Protein AF-A0A849IMG2-F1 (afdb_monomer)

Secondary structure (DSSP, 8-state):
-EEEEE--SSTT-SEEEEEEEE-S---TT-GGG--EEEPSS--HHHHHHHHHHHHHTTSS-TT-EEEEE-TTS-EEEEEEEEEEEETTEEEEEEEEE--------------TT-S-TT----HHHH-TT-----PPPPPP-PPPP-

Mean predicted aligned error: 8.53 Å

Foldseek 3Di:
DDKDKDDDPDPPAPIEIKDWDAPADDDPVCNLNRFTDIDQFLDPVNVQVVQFVCVVVVNADAPDWHWYAYPNRATKIKGFPDWDDDPNHIHTDMDIDHDDDCPDDDDDDADPQDQCRPDFDDDVVRHVPDPTPPTPDHDDPDDPDD

Nearest PDB structures (foldseek):
  4q2h-assembly1_B  TM=9.244E-01  e=9.533E-07  Rhizobium rhizogenes K84
  4lb0-assembly1_B  TM=8.793E-01  e=1.376E-06  Allorhizobium ampelinum S4
  6r76-assembly2_D  TM=8.652E-01  e=4.139E-06  Thermococcus litoralis DSM 5473
  6r76-assembly1_B  TM=8.992E-01  e=1.102E-05  Thermococcus litoralis DSM 5473
  6r76-assembly2_C  TM=9.066E-01  e=1.910E-05  Thermococcus litoralis DSM 5473

Sequence (146 aa):
IALLSGAPSVPHADLRNAVVVSTEGLDWRRPDTCTGALDRFPCGTGTSAEMACLHARGELASGQDFCHEGVLQTVFTGWLMAETKVHGSSAVGPRISGRAWVTGHARWVLDPDAHFPEEYKVGDIWGSGASNPGPPAPAPRGRAPE

Radius of gyration: 21.91 Å; Cα contacts (8 Å, |Δi|>4): 235; chains: 1; bounding box: 45×41×70 Å

Structure (mmCIF, N/CA/C/O backbone):
data_AF-A0A849IMG2-F1
#
_entry.id   AF-A0A849IMG2-F1
#
loop_
_atom_site.group_PDB
_atom_site.id
_atom_site.type_symbol
_atom_site.label_atom_id
_atom_site.label_alt_id
_atom_site.label_comp_id
_atom_site.label_asym_id
_atom_site.label_entity_id
_atom_site.label_seq_id
_atom_site.pdbx_PDB_ins_code
_atom_site.Cartn_x
_atom_site.Cartn_y
_atom_site.Cartn_z
_atom_site.occupancy
_atom_site.B_iso_or_equiv
_atom_site.auth_seq_id
_atom_site.auth_comp_id
_atom_site.auth_asym_id
_atom_site.auth_atom_id
_atom_site.pdbx_PDB_model_num
ATOM 1 N N . ILE A 1 1 ? 0.312 -10.754 -2.068 1.00 81.12 1 ILE A N 1
ATOM 2 C CA . ILE A 1 1 ? 0.519 -9.606 -1.150 1.00 81.12 1 ILE A CA 1
ATOM 3 C C . ILE A 1 1 ? 0.531 -10.159 0.262 1.00 81.12 1 ILE A C 1
ATOM 5 O O . ILE A 1 1 ? -0.384 -10.902 0.598 1.00 81.12 1 ILE A O 1
ATOM 9 N N . ALA A 1 2 ? 1.560 -9.842 1.042 1.00 88.50 2 ALA A N 1
ATOM 10 C CA . ALA A 1 2 ? 1.646 -10.165 2.461 1.00 88.50 2 ALA A CA 1
ATOM 11 C C . ALA A 1 2 ? 1.700 -8.863 3.264 1.00 88.50 2 ALA A C 1
ATOM 13 O O . ALA A 1 2 ? 2.381 -7.920 2.859 1.00 88.50 2 ALA A O 1
ATOM 14 N N . LEU A 1 3 ? 0.970 -8.813 4.375 1.00 92.06 3 LEU A N 1
ATOM 15 C CA . LEU A 1 3 ? 0.862 -7.645 5.240 1.00 92.06 3 LEU A CA 1
ATOM 16 C C . LEU A 1 3 ? 1.215 -8.064 6.665 1.00 92.06 3 LEU A C 1
ATOM 18 O O . LEU A 1 3 ? 0.649 -9.021 7.190 1.00 92.06 3 LEU A O 1
ATOM 22 N N . LEU A 1 4 ? 2.188 -7.375 7.253 1.00 93.31 4 LEU A N 1
ATOM 23 C CA . LEU A 1 4 ? 2.609 -7.561 8.636 1.00 93.31 4 LEU A CA 1
ATOM 24 C C . LEU A 1 4 ? 2.269 -6.292 9.403 1.00 93.31 4 LEU A C 1
ATOM 26 O O . LEU A 1 4 ? 2.744 -5.221 9.029 1.00 93.31 4 LEU A O 1
ATOM 30 N N . SER A 1 5 ? 1.475 -6.427 10.460 1.00 94.88 5 SER A N 1
ATOM 31 C CA . SER A 1 5 ? 0.997 -5.307 11.271 1.00 94.88 5 SER A CA 1
ATOM 32 C C . SER A 1 5 ? 1.669 -5.281 12.642 1.00 94.88 5 SER A C 1
ATOM 34 O O . SER A 1 5 ? 2.055 -6.318 13.184 1.00 94.88 5 SER A O 1
ATOM 36 N N . GLY A 1 6 ? 1.797 -4.093 13.220 1.00 95.62 6 GLY A N 1
ATOM 37 C CA . GLY A 1 6 ? 2.362 -3.882 14.545 1.00 95.62 6 GLY A CA 1
ATOM 38 C C . GLY A 1 6 ? 2.008 -2.512 15.111 1.00 95.62 6 GLY A C 1
ATOM 39 O O . GLY A 1 6 ? 1.265 -1.740 14.505 1.00 95.62 6 GLY A O 1
ATOM 40 N N . ALA A 1 7 ? 2.551 -2.218 16.292 1.00 96.56 7 ALA A N 1
ATOM 41 C CA . ALA A 1 7 ? 2.302 -0.952 16.968 1.00 96.56 7 ALA A CA 1
ATOM 42 C C . ALA A 1 7 ? 2.738 0.250 16.098 1.00 96.56 7 ALA A C 1
ATOM 44 O O . ALA A 1 7 ? 3.795 0.183 15.454 1.00 96.56 7 ALA A O 1
ATOM 45 N N . PRO A 1 8 ? 1.951 1.341 16.084 1.00 96.81 8 PRO A N 1
ATOM 46 C CA . PRO A 1 8 ? 2.289 2.550 15.347 1.00 96.81 8 PRO A CA 1
ATOM 47 C C . PRO A 1 8 ? 3.568 3.198 15.888 1.00 96.81 8 PRO A C 1
ATOM 49 O O . PRO A 1 8 ? 3.882 3.107 17.076 1.00 96.81 8 PRO A O 1
ATOM 52 N N . SER A 1 9 ? 4.315 3.859 15.004 1.00 96.44 9 SER A N 1
ATOM 53 C CA . SER A 1 9 ? 5.487 4.665 15.359 1.00 96.44 9 SER A CA 1
ATOM 54 C C . SER A 1 9 ? 5.180 6.162 15.415 1.00 96.44 9 SER A C 1
ATOM 56 O O . SER A 1 9 ? 5.913 6.909 16.066 1.00 96.44 9 SER A O 1
ATOM 58 N N . VAL A 1 10 ? 4.094 6.609 14.768 1.00 94.81 10 VAL A N 1
ATOM 59 C CA . VAL A 1 10 ? 3.652 8.010 14.795 1.00 94.81 10 VAL A CA 1
ATOM 60 C C . VAL A 1 10 ? 2.414 8.206 15.686 1.00 94.81 10 VAL A C 1
ATOM 62 O O . VAL A 1 10 ? 1.523 7.361 15.677 1.00 94.81 10 VAL A O 1
ATOM 65 N N . PRO A 1 11 ? 2.288 9.334 16.421 1.00 92.69 11 PRO A N 1
ATOM 66 C CA . PRO A 1 11 ? 1.227 9.507 17.427 1.00 92.69 11 PRO A CA 1
ATOM 67 C C . PRO A 1 11 ? -0.219 9.515 16.912 1.00 92.69 11 PRO A C 1
ATOM 69 O O . PRO A 1 11 ? -1.143 9.426 17.709 1.00 92.69 11 PRO A O 1
ATOM 72 N N . HIS A 1 12 ? -0.422 9.703 15.608 1.00 92.88 12 HIS A N 1
ATOM 73 C CA . HIS A 1 12 ? -1.742 9.843 14.983 1.00 92.88 12 HIS A CA 1
ATOM 74 C C . HIS A 1 12 ? -2.128 8.623 14.136 1.00 92.88 12 HIS A C 1
ATOM 76 O O . HIS A 1 12 ? -3.072 8.707 13.354 1.00 92.88 12 HIS A O 1
ATOM 82 N N . ALA A 1 13 ? -1.368 7.531 14.240 1.00 97.31 13 ALA A N 1
ATOM 83 C CA . ALA A 1 13 ? -1.680 6.266 13.598 1.00 97.31 13 ALA A CA 1
ATOM 84 C C . ALA A 1 13 ? -2.228 5.272 14.622 1.00 97.31 13 ALA A C 1
ATOM 86 O O . ALA A 1 13 ? -1.768 5.232 15.761 1.00 97.31 13 ALA A O 1
ATOM 87 N N . ASP A 1 14 ? -3.179 4.453 14.188 1.00 97.56 14 ASP A N 1
ATOM 88 C CA . ASP A 1 14 ? -3.782 3.396 15.002 1.00 97.56 14 ASP A CA 1
ATOM 89 C C . ASP A 1 14 ? -2.982 2.093 14.890 1.00 97.56 14 ASP A C 1
ATOM 91 O O . ASP A 1 14 ? -2.878 1.319 15.841 1.00 97.56 14 ASP A O 1
ATOM 95 N N . LEU A 1 15 ? -2.385 1.854 13.719 1.00 97.31 15 LEU A N 1
ATOM 96 C CA . LEU A 1 15 ? -1.610 0.658 13.415 1.00 97.31 15 LEU A CA 1
ATOM 97 C C . LEU A 1 15 ? -0.535 0.981 12.378 1.00 97.31 15 LEU A C 1
ATOM 99 O O . LEU A 1 15 ? -0.737 1.838 11.514 1.0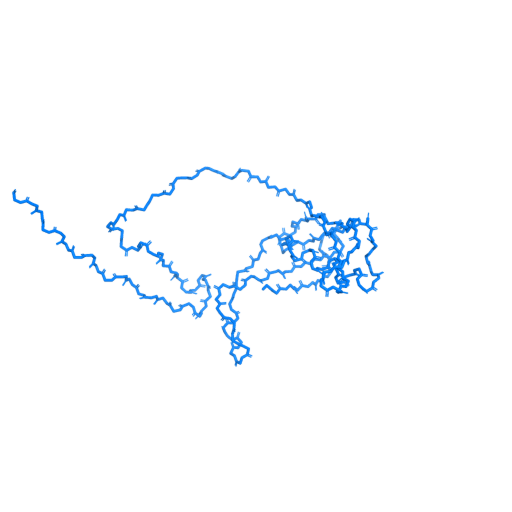0 97.31 15 LEU A O 1
ATOM 103 N N . ARG A 1 16 ? 0.588 0.266 12.429 1.00 96.88 16 ARG A N 1
ATOM 104 C CA . ARG A 1 16 ? 1.622 0.313 11.392 1.00 96.88 16 ARG A CA 1
ATOM 105 C C . ARG A 1 16 ? 1.698 -1.006 10.654 1.00 96.88 16 ARG A C 1
ATOM 107 O O . ARG A 1 16 ? 1.577 -2.059 11.276 1.00 96.88 16 ARG A O 1
ATOM 114 N N . ASN A 1 17 ? 1.998 -0.948 9.362 1.00 95.75 17 ASN A N 1
ATOM 115 C CA . ASN A 1 17 ? 2.263 -2.125 8.563 1.00 95.75 17 ASN A CA 1
ATOM 116 C C . ASN A 1 17 ? 3.567 -2.071 7.756 1.00 95.75 17 ASN A C 1
ATOM 118 O O . ASN A 1 17 ? 4.171 -1.026 7.496 1.00 95.75 17 ASN A O 1
ATOM 122 N N . ALA A 1 18 ? 3.984 -3.263 7.346 1.00 95.12 18 ALA A N 1
ATOM 123 C CA . ALA A 1 18 ? 4.912 -3.492 6.255 1.00 95.12 18 ALA A CA 1
ATOM 124 C C . ALA A 1 18 ? 4.223 -4.402 5.235 1.00 95.12 18 ALA A C 1
ATOM 126 O O . ALA A 1 18 ? 3.689 -5.456 5.593 1.00 95.12 18 ALA A O 1
ATOM 127 N N . VAL A 1 19 ? 4.225 -3.990 3.966 1.00 93.75 19 VAL A N 1
ATOM 128 C CA . VAL A 1 19 ? 3.526 -4.708 2.896 1.00 93.75 19 VAL A C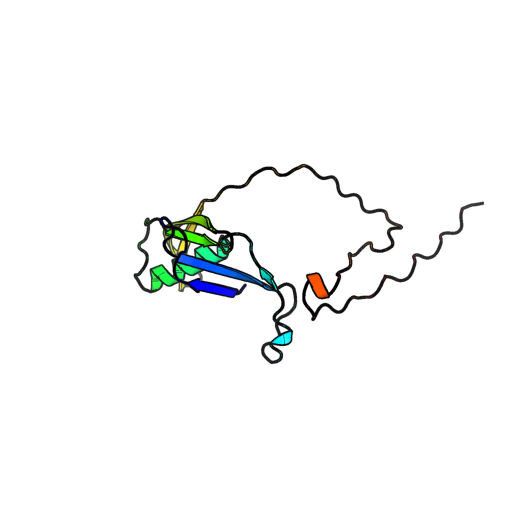A 1
ATOM 129 C C . VAL A 1 19 ? 4.518 -5.169 1.849 1.00 93.75 19 VAL A C 1
ATOM 131 O O . VAL A 1 19 ? 5.235 -4.361 1.265 1.00 93.75 19 VAL A O 1
ATOM 134 N N . VAL A 1 20 ? 4.531 -6.473 1.593 1.00 89.88 20 VAL A N 1
ATOM 135 C CA . VAL A 1 20 ? 5.349 -7.088 0.548 1.00 89.88 20 VAL A CA 1
ATOM 136 C C . VAL A 1 20 ? 4.446 -7.520 -0.600 1.00 89.88 20 VAL A C 1
ATOM 138 O O . VAL A 1 20 ? 3.490 -8.290 -0.433 1.00 89.88 20 VAL A O 1
ATOM 141 N N . VAL A 1 21 ? 4.755 -7.021 -1.792 1.00 87.38 21 VAL A N 1
ATOM 142 C CA . VAL A 1 21 ? 4.100 -7.391 -3.045 1.00 87.38 21 VAL A CA 1
ATOM 143 C C . VAL A 1 21 ? 4.999 -8.389 -3.761 1.00 87.38 21 VAL A C 1
ATOM 145 O O . VAL A 1 21 ? 6.150 -8.083 -4.061 1.00 87.38 21 VAL A O 1
ATOM 148 N N . SER A 1 22 ? 4.485 -9.593 -4.009 1.00 83.19 22 SER A N 1
ATOM 149 C CA . SER A 1 22 ? 5.221 -10.657 -4.699 1.00 83.19 22 SER A CA 1
ATOM 150 C C . SER A 1 22 ? 5.609 -10.211 -6.106 1.00 83.19 22 SER A C 1
ATOM 152 O O . SER A 1 22 ? 4.747 -9.742 -6.851 1.00 83.19 22 SER A O 1
ATOM 154 N N . THR A 1 23 ? 6.882 -10.367 -6.457 1.00 78.25 23 THR A N 1
ATOM 155 C CA . THR A 1 23 ? 7.414 -10.015 -7.784 1.00 78.25 23 THR A CA 1
ATOM 156 C C . THR A 1 23 ? 7.472 -11.204 -8.735 1.00 78.25 23 THR A C 1
ATOM 158 O O . THR A 1 23 ? 7.471 -11.005 -9.943 1.00 78.25 23 THR A O 1
ATOM 161 N N . GLU A 1 24 ? 7.483 -12.423 -8.196 1.00 76.19 24 GLU A N 1
ATOM 162 C CA . GLU A 1 24 ? 7.613 -13.676 -8.940 1.00 76.19 24 GLU A CA 1
ATOM 163 C C . GLU A 1 24 ? 6.597 -14.716 -8.427 1.00 76.19 24 GLU A C 1
ATOM 165 O O . GLU A 1 24 ? 5.812 -14.459 -7.505 1.00 76.19 24 GLU A O 1
ATOM 170 N N . GLY A 1 25 ? 6.586 -15.900 -9.044 1.00 75.56 25 GLY A N 1
ATOM 171 C CA . GLY A 1 25 ? 5.727 -17.011 -8.634 1.00 75.56 25 GLY A CA 1
ATOM 172 C C . GLY A 1 25 ? 6.098 -17.571 -7.257 1.00 75.56 25 GLY A C 1
ATOM 173 O O . GLY A 1 25 ? 7.252 -17.899 -7.004 1.00 75.56 25 GLY A O 1
ATOM 174 N N . LEU A 1 26 ? 5.097 -17.731 -6.387 1.00 77.31 26 LEU A N 1
ATOM 175 C CA . LEU A 1 26 ? 5.251 -18.299 -5.047 1.00 77.31 26 LEU A CA 1
ATOM 176 C C . LEU A 1 26 ? 5.090 -19.829 -5.066 1.00 77.31 26 LEU A C 1
ATOM 178 O O . LEU A 1 26 ? 4.021 -20.332 -5.417 1.00 77.31 26 LEU A O 1
ATOM 182 N N . ASP A 1 27 ? 6.110 -20.563 -4.615 1.00 82.25 27 ASP A N 1
ATOM 183 C CA . ASP A 1 27 ? 6.047 -22.007 -4.358 1.00 82.25 27 ASP A CA 1
ATOM 184 C C . ASP A 1 27 ? 6.063 -22.286 -2.847 1.00 82.25 27 ASP A C 1
ATOM 186 O O . ASP A 1 27 ? 7.067 -22.098 -2.162 1.00 82.25 27 ASP A O 1
ATOM 190 N N . TRP A 1 28 ? 4.949 -22.801 -2.321 1.00 81.94 28 TRP A N 1
ATOM 191 C CA . TRP A 1 28 ? 4.784 -23.109 -0.896 1.00 81.94 28 TRP A CA 1
ATOM 192 C C . TRP A 1 28 ? 5.793 -24.124 -0.343 1.00 81.94 28 TRP A C 1
ATOM 194 O O . TRP A 1 28 ? 5.981 -24.192 0.870 1.00 81.94 28 TRP A O 1
ATOM 204 N N . ARG A 1 29 ? 6.431 -24.930 -1.201 1.00 89.25 29 ARG A N 1
ATOM 205 C CA . ARG A 1 29 ? 7.454 -25.907 -0.794 1.00 89.25 29 ARG A CA 1
ATOM 206 C C . ARG A 1 29 ? 8.874 -25.343 -0.855 1.00 89.25 29 ARG A C 1
ATOM 208 O O . ARG A 1 29 ? 9.791 -25.995 -0.363 1.00 89.25 29 ARG A O 1
ATOM 215 N N . ARG A 1 30 ? 9.060 -24.166 -1.457 1.00 81.56 30 ARG A N 1
ATOM 216 C CA . ARG A 1 30 ? 10.354 -23.500 -1.653 1.00 81.56 30 ARG A CA 1
ATOM 217 C C . ARG A 1 30 ? 10.260 -22.041 -1.200 1.00 81.56 30 ARG A C 1
ATOM 219 O O . ARG A 1 30 ? 9.994 -21.162 -2.018 1.00 81.56 30 ARG A O 1
ATOM 226 N N . PRO A 1 31 ? 10.428 -21.763 0.106 1.00 76.69 31 PRO A N 1
ATOM 227 C CA . PRO A 1 31 ? 10.224 -20.424 0.664 1.00 76.69 31 PRO A CA 1
ATOM 228 C C . PRO A 1 31 ? 11.201 -19.374 0.113 1.00 76.69 31 PRO A C 1
ATOM 230 O O . PRO A 1 31 ? 10.894 -18.187 0.143 1.00 76.69 31 PRO A O 1
ATOM 233 N N . ASP A 1 32 ? 12.336 -19.797 -0.442 1.00 76.81 32 ASP A N 1
ATOM 234 C CA . ASP A 1 32 ? 13.294 -18.965 -1.176 1.00 76.81 32 ASP A CA 1
ATOM 235 C C . ASP A 1 32 ? 12.710 -18.337 -2.457 1.00 76.81 32 ASP A C 1
ATOM 237 O O . ASP A 1 32 ? 13.213 -17.318 -2.922 1.00 76.81 32 ASP A O 1
ATOM 241 N N . THR A 1 33 ? 11.607 -18.881 -2.986 1.00 76.00 33 THR A N 1
ATOM 242 C CA . THR A 1 33 ? 10.855 -18.290 -4.112 1.00 76.00 33 THR A CA 1
ATOM 243 C C . THR A 1 33 ? 9.940 -17.137 -3.695 1.00 76.00 33 THR A C 1
ATOM 245 O O . THR A 1 33 ? 9.398 -16.437 -4.546 1.00 76.00 33 THR A O 1
ATOM 248 N N . CYS A 1 34 ? 9.763 -16.904 -2.390 1.00 73.19 34 CYS A N 1
ATOM 249 C CA . CYS A 1 34 ? 8.970 -15.792 -1.876 1.00 73.19 34 CYS A CA 1
ATOM 250 C C . CYS A 1 34 ? 9.767 -14.479 -1.970 1.00 73.19 34 CYS A C 1
ATOM 252 O O . CYS A 1 34 ? 10.210 -13.920 -0.966 1.00 73.19 34 CYS A O 1
ATOM 254 N N . THR A 1 35 ? 9.975 -13.991 -3.194 1.00 78.19 35 THR A N 1
ATOM 255 C CA . THR A 1 35 ? 10.563 -12.675 -3.455 1.00 78.19 35 THR A CA 1
ATOM 256 C C . THR A 1 35 ? 9.472 -11.620 -3.585 1.00 78.19 35 THR A C 1
ATOM 258 O O . THR A 1 35 ? 8.357 -11.886 -4.047 1.00 78.19 35 THR A O 1
ATOM 261 N N . GLY A 1 36 ? 9.785 -10.387 -3.200 1.00 82.12 36 GLY A N 1
ATOM 262 C CA . GLY A 1 36 ? 8.835 -9.298 -3.334 1.00 82.12 36 GLY A CA 1
ATOM 263 C C . GLY A 1 36 ? 9.449 -7.926 -3.148 1.00 82.12 36 GLY A C 1
ATOM 264 O O . GLY A 1 36 ? 10.520 -7.768 -2.566 1.00 82.12 36 GLY A O 1
ATOM 265 N N . ALA A 1 37 ? 8.731 -6.928 -3.644 1.00 86.94 37 ALA A N 1
ATOM 266 C CA . ALA A 1 37 ? 9.027 -5.529 -3.417 1.00 86.94 37 ALA A CA 1
ATOM 267 C C . ALA A 1 37 ? 8.256 -5.037 -2.189 1.00 86.94 37 ALA A C 1
ATOM 269 O O . ALA A 1 37 ? 7.104 -5.418 -1.963 1.00 86.94 37 ALA A O 1
ATOM 270 N N . LEU A 1 38 ? 8.888 -4.168 -1.407 1.00 90.94 38 LEU A N 1
ATOM 271 C CA . LEU A 1 38 ? 8.243 -3.513 -0.278 1.00 90.94 38 LEU A CA 1
ATOM 272 C C . LEU A 1 38 ? 7.421 -2.316 -0.777 1.00 90.94 38 LEU A C 1
ATOM 274 O O . LEU A 1 38 ? 7.954 -1.438 -1.464 1.00 90.94 38 LEU A O 1
ATOM 278 N N . ASP A 1 39 ? 6.139 -2.259 -0.417 1.00 94.25 39 ASP A N 1
ATOM 279 C CA . ASP A 1 39 ? 5.336 -1.057 -0.626 1.00 94.25 39 ASP A CA 1
ATOM 280 C C . ASP A 1 39 ? 5.864 0.059 0.284 1.00 94.25 39 ASP A C 1
ATOM 282 O O . ASP A 1 39 ? 6.107 -0.122 1.479 1.00 94.25 39 ASP A O 1
ATOM 286 N N . ARG A 1 40 ? 6.075 1.233 -0.306 1.00 95.50 40 ARG A N 1
ATOM 287 C CA . ARG A 1 40 ? 6.593 2.416 0.392 1.00 95.50 40 ARG A CA 1
ATOM 288 C C . ARG A 1 40 ? 5.495 3.154 1.162 1.00 95.50 40 ARG A C 1
ATOM 290 O O . ARG A 1 40 ? 5.800 4.006 1.997 1.00 95.50 40 ARG A O 1
ATOM 297 N N . PHE A 1 41 ? 4.239 2.828 0.879 1.00 94.81 41 PHE A N 1
ATOM 298 C CA . PHE A 1 41 ? 3.045 3.384 1.500 1.00 94.81 41 PHE A CA 1
ATOM 299 C C . PHE A 1 41 ? 2.273 2.291 2.254 1.00 94.81 41 PHE A C 1
ATOM 301 O O . PHE A 1 41 ? 2.583 1.111 2.101 1.00 94.81 41 PHE A O 1
ATOM 308 N N . PRO A 1 42 ? 1.234 2.645 3.034 1.00 95.38 42 PRO A N 1
ATOM 309 C CA . PRO A 1 42 ? 0.451 1.663 3.789 1.00 95.38 42 PRO A CA 1
ATOM 310 C C . PRO A 1 42 ? -0.280 0.609 2.935 1.00 95.38 42 PRO A C 1
ATOM 312 O O . PRO A 1 42 ? -0.884 -0.300 3.494 1.00 95.38 42 PRO A O 1
ATOM 315 N N . CYS A 1 43 ? -0.242 0.720 1.599 1.00 96.25 43 CYS A N 1
ATOM 316 C CA . CYS A 1 43 ? -0.985 -0.086 0.628 1.00 96.25 43 CYS A CA 1
ATOM 317 C C . CYS A 1 43 ? -2.513 0.038 0.776 1.00 96.25 43 CYS A C 1
ATOM 319 O O . CYS A 1 43 ? -3.108 -0.503 1.699 1.00 96.25 43 CYS A O 1
ATOM 321 N N . GLY A 1 44 ? -3.205 0.690 -0.168 1.00 96.38 44 GLY A N 1
ATOM 322 C CA . GLY A 1 44 ? -4.657 0.923 -0.050 1.00 96.38 44 GLY A CA 1
ATOM 323 C C . GLY A 1 44 ? -5.501 -0.360 0.045 1.00 96.38 44 GLY A C 1
ATOM 324 O O . GLY A 1 44 ? -6.430 -0.441 0.854 1.00 96.38 44 GLY A O 1
ATOM 325 N N . THR A 1 45 ? -5.157 -1.393 -0.729 1.00 96.06 45 THR A N 1
ATOM 326 C CA . THR A 1 45 ? -5.801 -2.715 -0.641 1.00 96.06 45 THR A CA 1
ATOM 327 C C . THR A 1 45 ? -5.423 -3.448 0.645 1.00 96.06 45 THR A C 1
ATOM 329 O O . THR A 1 45 ? -6.269 -4.122 1.226 1.00 96.06 45 THR A O 1
ATOM 332 N N . GLY A 1 46 ? -4.188 -3.276 1.125 1.00 95.50 46 GLY A N 1
ATOM 333 C CA . GLY A 1 46 ? -3.738 -3.782 2.422 1.00 95.50 46 GLY A CA 1
ATOM 334 C C . GLY A 1 46 ? -4.523 -3.171 3.585 1.00 95.50 46 GLY A C 1
ATOM 335 O O . GLY A 1 46 ? -5.096 -3.904 4.383 1.00 95.50 46 GLY A O 1
ATOM 336 N N . THR A 1 47 ? -4.649 -1.842 3.627 1.00 97.00 47 THR A N 1
ATOM 337 C CA . THR A 1 47 ? -5.484 -1.121 4.602 1.00 97.00 47 THR A CA 1
ATOM 338 C C . TH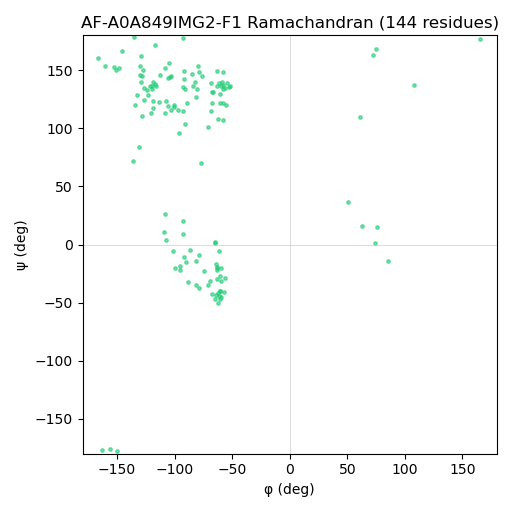R A 1 47 ? -6.939 -1.571 4.554 1.00 97.00 47 THR A C 1
ATOM 340 O O . THR A 1 47 ? -7.561 -1.761 5.591 1.00 97.00 47 THR A O 1
ATOM 343 N N . SER A 1 48 ? -7.483 -1.784 3.356 1.00 97.00 48 SER A N 1
ATOM 344 C CA . SER A 1 48 ? -8.853 -2.280 3.187 1.00 97.00 48 SER A CA 1
ATOM 345 C C . SER A 1 48 ? -9.053 -3.663 3.814 1.00 97.00 48 SER A C 1
ATOM 347 O O . SER A 1 48 ? -10.046 -3.886 4.506 1.00 97.00 48 SER A O 1
ATOM 349 N N . ALA A 1 49 ? -8.106 -4.580 3.597 1.00 96.31 49 ALA A N 1
ATOM 350 C CA . ALA A 1 49 ? -8.139 -5.917 4.180 1.00 96.31 49 ALA A CA 1
ATOM 351 C C . ALA A 1 49 ? -7.960 -5.883 5.707 1.00 96.31 49 ALA A C 1
ATOM 353 O O . ALA A 1 49 ? -8.698 -6.558 6.419 1.00 96.31 49 ALA A O 1
ATOM 354 N N . GLU A 1 50 ? -7.037 -5.061 6.212 1.00 96.75 50 GLU A N 1
ATOM 355 C CA . GLU A 1 50 ? -6.808 -4.890 7.651 1.00 96.75 50 GLU A CA 1
ATOM 356 C C . GLU A 1 50 ? -8.066 -4.364 8.357 1.00 96.75 50 GLU A C 1
ATOM 358 O O . GLU A 1 50 ? -8.509 -4.952 9.342 1.00 96.75 50 GLU A O 1
ATOM 363 N N . MET A 1 51 ? -8.713 -3.328 7.808 1.00 97.69 51 MET A N 1
ATOM 364 C CA . MET A 1 51 ? -9.972 -2.803 8.348 1.00 97.69 51 MET A CA 1
ATOM 365 C C . MET A 1 51 ? -11.087 -3.852 8.351 1.00 97.69 51 MET A C 1
ATOM 367 O O . MET A 1 51 ? -11.839 -3.933 9.318 1.00 97.69 51 MET A O 1
ATOM 371 N N . ALA A 1 52 ? -11.196 -4.674 7.302 1.00 97.00 52 ALA A N 1
ATOM 372 C CA . ALA A 1 52 ? -12.177 -5.757 7.263 1.00 97.00 52 ALA A CA 1
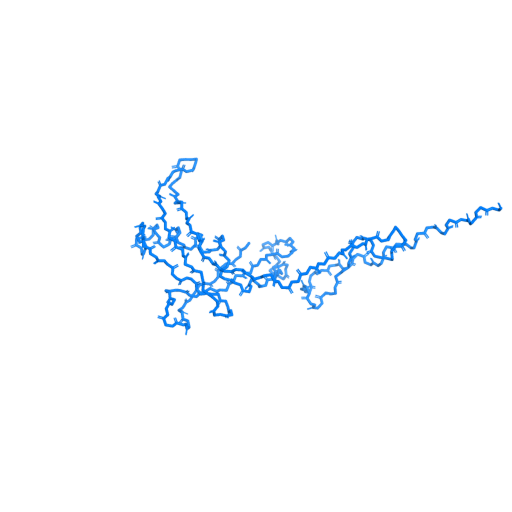ATOM 373 C C . ALA A 1 52 ? -11.928 -6.790 8.375 1.00 97.00 52 ALA A C 1
ATOM 375 O O . ALA A 1 52 ? -12.872 -7.224 9.035 1.00 97.00 52 ALA A O 1
ATOM 376 N N . CYS A 1 53 ? -10.664 -7.145 8.621 1.00 96.31 53 CYS A N 1
ATOM 377 C CA . CYS A 1 53 ? -10.271 -8.040 9.707 1.00 96.31 53 CYS A CA 1
ATOM 378 C C . CYS A 1 53 ? -10.556 -7.435 11.090 1.00 96.31 53 CYS A C 1
ATOM 380 O O . CYS A 1 53 ? -11.128 -8.118 11.937 1.00 96.31 53 CYS A O 1
ATOM 382 N N . LEU A 1 54 ? -10.193 -6.168 11.318 1.00 97.06 54 LEU A N 1
ATOM 383 C CA . LEU A 1 54 ? -10.472 -5.444 12.564 1.00 97.06 54 LEU A CA 1
ATOM 384 C C . LEU A 1 54 ? -11.979 -5.366 12.833 1.00 97.06 54 LEU A C 1
ATOM 386 O O . LEU A 1 54 ? -12.438 -5.665 13.934 1.00 97.06 54 LEU A O 1
ATOM 390 N N . HIS A 1 55 ? -12.765 -5.036 11.810 1.00 97.38 55 HIS A N 1
ATOM 391 C CA . HIS A 1 55 ? -14.217 -4.960 11.909 1.00 97.38 55 HIS A CA 1
ATOM 392 C C . HIS A 1 55 ? -14.854 -6.317 12.215 1.00 97.38 55 HIS A C 1
ATOM 394 O O . HIS A 1 55 ? -15.689 -6.415 13.111 1.00 97.38 55 HIS A O 1
ATOM 400 N N . ALA A 1 56 ? -14.407 -7.387 11.550 1.00 96.56 56 ALA A N 1
ATOM 401 C CA . ALA A 1 56 ? -14.874 -8.742 11.836 1.00 96.56 56 ALA A CA 1
ATOM 402 C C . ALA A 1 56 ? -14.570 -9.192 13.279 1.00 96.56 56 ALA A C 1
ATOM 404 O O . ALA A 1 56 ? -15.297 -10.022 13.823 1.00 96.56 56 ALA A O 1
ATOM 405 N N . ARG A 1 57 ? -13.521 -8.640 13.909 1.00 96.94 57 ARG A N 1
ATOM 406 C CA . ARG A 1 57 ? -13.195 -8.856 15.330 1.00 96.94 57 ARG A CA 1
ATOM 407 C C . ARG A 1 57 ? -13.908 -7.894 16.289 1.00 96.94 57 ARG A C 1
ATOM 409 O O . ARG A 1 57 ? -13.784 -8.055 17.498 1.00 96.94 57 ARG A O 1
ATOM 416 N N . GLY A 1 58 ? -14.659 -6.916 15.781 1.00 96.44 58 GLY A N 1
ATOM 417 C CA . GLY A 1 58 ? -15.307 -5.878 16.589 1.00 96.44 58 GLY A CA 1
ATOM 418 C C . GLY A 1 58 ? -14.354 -4.795 17.108 1.00 96.44 58 GLY A C 1
ATOM 419 O O . GLY A 1 58 ? -14.718 -4.049 18.011 1.00 96.44 58 GLY A O 1
ATOM 420 N N . GLU A 1 59 ? -13.144 -4.703 16.551 1.00 96.94 59 GLU A N 1
ATOM 421 C CA . GLU A 1 59 ? -12.099 -3.746 16.952 1.00 96.94 59 GLU A CA 1
ATOM 422 C C . GLU A 1 59 ? -12.176 -2.420 16.174 1.00 96.94 59 GLU A C 1
ATOM 424 O O . GLU A 1 59 ? -11.584 -1.427 16.589 1.00 96.94 59 GLU A O 1
ATOM 429 N N . LEU A 1 60 ? -12.917 -2.386 15.060 1.00 96.94 60 LEU A N 1
ATOM 430 C CA . LEU A 1 60 ? -13.144 -1.186 14.252 1.00 96.94 60 LEU A CA 1
ATOM 431 C C . LEU A 1 60 ? -14.624 -1.063 13.875 1.00 96.94 60 LEU A C 1
ATOM 433 O O . LEU A 1 60 ? -15.186 -1.937 13.208 1.00 96.94 60 LEU A O 1
ATOM 437 N N . ALA A 1 61 ? -15.260 0.034 14.282 1.00 94.94 61 ALA A N 1
ATOM 438 C CA . ALA A 1 61 ? -16.654 0.299 13.949 1.00 94.94 61 ALA A CA 1
ATOM 439 C C . ALA A 1 61 ? -16.817 0.862 12.525 1.00 94.94 61 ALA A C 1
ATOM 441 O O . ALA A 1 61 ? -15.935 1.528 11.981 1.00 94.94 61 ALA A O 1
ATOM 442 N N . SER A 1 62 ? -17.988 0.642 11.926 1.00 93.94 62 SER A N 1
ATOM 443 C CA . SER A 1 62 ? -18.375 1.319 10.684 1.00 93.94 62 SER A CA 1
ATOM 444 C C . SER A 1 62 ? -18.432 2.838 10.891 1.00 93.94 62 SER A C 1
ATOM 446 O O . SER A 1 62 ? -18.909 3.315 11.919 1.00 93.94 62 SER A O 1
ATOM 448 N N . GLY A 1 63 ? -17.942 3.604 9.914 1.00 93.94 63 GLY A N 1
ATOM 449 C CA . GLY A 1 63 ? -17.852 5.067 9.988 1.00 93.94 63 GLY A CA 1
ATOM 450 C C . GLY A 1 63 ? -16.751 5.618 10.902 1.00 93.94 63 GLY A C 1
ATOM 451 O O . GLY A 1 63 ? -16.635 6.835 11.012 1.00 93.94 63 GLY A O 1
ATOM 452 N N . GLN A 1 64 ? -15.948 4.762 11.539 1.00 95.25 64 GLN A N 1
ATOM 453 C CA . GLN A 1 64 ? -14.783 5.173 12.318 1.00 95.25 64 GLN A CA 1
ATOM 454 C C . GLN A 1 64 ? -13.567 5.366 11.401 1.00 95.25 64 GLN A C 1
ATOM 456 O O . GLN A 1 64 ? -13.303 4.527 10.535 1.00 95.25 64 GLN A O 1
ATOM 461 N N . ASP A 1 65 ? -12.825 6.453 11.618 1.00 97.06 65 ASP A N 1
ATOM 462 C CA . ASP A 1 65 ? -11.534 6.670 10.967 1.00 97.06 65 ASP A CA 1
ATOM 463 C C . ASP A 1 65 ? -10.496 5.661 11.478 1.00 97.06 65 ASP A C 1
ATOM 465 O O . ASP A 1 65 ? -10.416 5.367 12.671 1.00 97.06 65 ASP A O 1
ATOM 469 N N . PHE A 1 66 ? -9.687 5.160 10.552 1.00 98.06 66 PHE A N 1
ATOM 470 C CA . PHE A 1 66 ? -8.554 4.281 10.796 1.00 98.06 66 PHE A CA 1
ATOM 471 C C . PHE A 1 66 ? -7.311 4.844 10.103 1.00 98.06 66 PHE A C 1
ATOM 473 O O . PHE A 1 66 ? -7.208 4.856 8.872 1.00 98.06 66 PHE A O 1
ATOM 480 N N . CYS A 1 67 ? -6.355 5.321 10.887 1.00 98.06 67 CYS A N 1
ATOM 481 C CA . CYS A 1 67 ? -5.095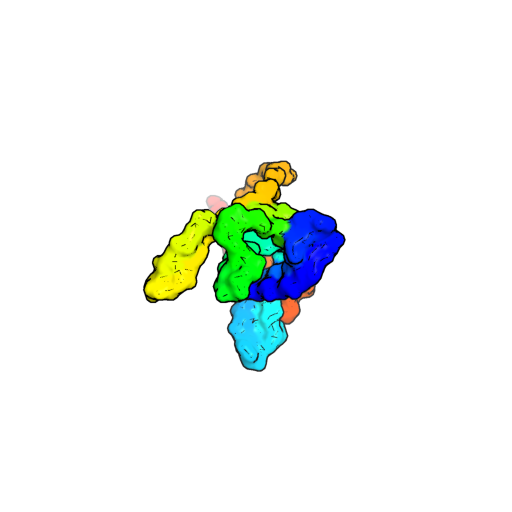 5.880 10.425 1.00 98.06 67 CYS A CA 1
ATOM 482 C C . CYS A 1 67 ? -4.030 4.782 10.342 1.00 98.06 67 CYS A C 1
ATOM 484 O O . CYS A 1 67 ? -3.454 4.368 11.348 1.00 98.06 67 CYS A O 1
ATOM 486 N N . HIS A 1 68 ? -3.744 4.328 9.122 1.00 97.75 68 HIS A N 1
ATOM 487 C CA . HIS A 1 68 ? -2.816 3.231 8.864 1.00 97.75 68 HIS A CA 1
ATOM 488 C C . HIS A 1 68 ? -1.455 3.760 8.409 1.00 97.75 68 HIS A C 1
ATOM 490 O O . HIS A 1 68 ? -1.353 4.417 7.369 1.00 97.75 68 HIS A O 1
ATOM 496 N N . GLU A 1 69 ? -0.415 3.473 9.187 1.00 98.00 69 GLU A N 1
ATOM 497 C CA . GLU A 1 69 ? 0.962 3.898 8.943 1.00 98.00 69 GLU A CA 1
ATOM 498 C C . GLU A 1 69 ? 1.740 2.866 8.114 1.00 98.00 69 GLU A C 1
ATOM 500 O O . GLU A 1 69 ? 1.725 1.677 8.412 1.00 98.00 69 GLU A O 1
ATOM 505 N N . GLY A 1 70 ? 2.473 3.324 7.100 1.00 96.25 70 GLY A N 1
ATOM 506 C CA . GLY A 1 70 ? 3.364 2.499 6.287 1.00 96.25 70 GLY A CA 1
ATOM 507 C C . GLY A 1 70 ? 4.801 2.481 6.811 1.00 96.25 70 GLY A C 1
ATOM 508 O O . GLY A 1 70 ? 5.174 3.185 7.751 1.00 96.25 70 GLY A O 1
ATOM 509 N N . VAL A 1 71 ? 5.676 1.719 6.152 1.00 95.06 71 VAL A N 1
ATOM 510 C CA . VAL A 1 71 ? 7.070 1.550 6.604 1.00 95.06 71 VAL A CA 1
ATOM 511 C C . VAL A 1 71 ? 7.862 2.866 6.670 1.00 95.06 71 VAL A C 1
ATOM 513 O O . VAL A 1 71 ? 8.704 3.013 7.556 1.00 95.06 71 VAL A O 1
ATOM 516 N N . LEU A 1 72 ? 7.549 3.825 5.790 1.00 95.69 72 LEU A N 1
ATOM 517 C CA . LEU A 1 72 ? 8.164 5.158 5.721 1.00 95.69 72 LEU A CA 1
ATOM 518 C C . LEU A 1 72 ? 7.403 6.229 6.523 1.00 95.69 72 LEU A C 1
ATOM 520 O O . LEU A 1 72 ? 7.537 7.414 6.227 1.00 95.69 72 LEU A O 1
ATOM 524 N N . GLN A 1 73 ? 6.575 5.832 7.496 1.00 95.75 73 GLN A N 1
ATOM 525 C CA . GLN A 1 73 ? 5.798 6.741 8.357 1.00 95.75 73 GLN A CA 1
ATOM 526 C C . GLN A 1 73 ? 4.765 7.598 7.602 1.00 95.75 73 GLN A C 1
ATOM 528 O O . GLN A 1 73 ? 4.251 8.591 8.116 1.00 95.75 73 GLN A O 1
ATOM 533 N N . THR A 1 74 ? 4.444 7.224 6.362 1.00 96.19 74 THR A N 1
ATOM 534 C CA . THR A 1 74 ? 3.324 7.799 5.616 1.00 96.19 74 THR A CA 1
ATOM 535 C C . THR A 1 74 ? 2.020 7.215 6.144 1.00 96.19 74 THR A C 1
ATOM 537 O O . THR A 1 74 ? 1.981 6.049 6.525 1.00 96.19 74 THR A O 1
ATOM 540 N N . VAL A 1 75 ? 0.951 8.013 6.168 1.00 97.56 75 VAL A N 1
ATOM 541 C CA . VAL A 1 75 ? -0.338 7.598 6.741 1.00 97.56 75 VAL A CA 1
ATOM 5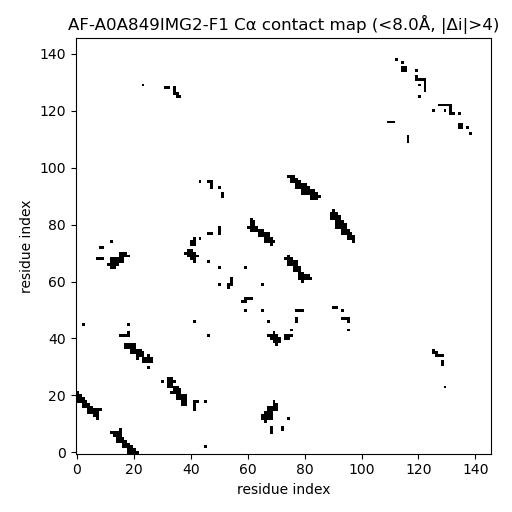42 C C . VAL A 1 75 ? -1.450 7.738 5.712 1.00 97.56 75 VAL A C 1
ATOM 544 O O . VAL A 1 75 ? -1.568 8.768 5.040 1.00 97.56 75 VAL A O 1
ATOM 547 N N . PHE A 1 76 ? -2.262 6.690 5.600 1.00 97.94 76 PHE A N 1
ATOM 548 C CA . PHE A 1 76 ? -3.566 6.725 4.944 1.00 97.94 76 PHE A CA 1
ATOM 549 C C . PHE A 1 76 ? -4.665 6.764 5.998 1.00 97.94 76 PHE A C 1
ATOM 551 O O . PHE A 1 76 ? -4.549 6.118 7.035 1.00 97.94 76 PHE A O 1
ATOM 558 N N . THR A 1 77 ? -5.751 7.473 5.699 1.00 98.12 77 THR A N 1
ATOM 559 C CA . THR A 1 77 ? -6.972 7.441 6.513 1.00 98.12 77 THR A CA 1
ATOM 560 C C . THR A 1 77 ? -7.992 6.573 5.801 1.00 98.12 77 THR A C 1
ATOM 562 O O . THR A 1 77 ? -8.400 6.884 4.680 1.00 98.12 77 THR A O 1
ATOM 565 N N . GLY A 1 78 ? -8.367 5.461 6.416 1.00 97.56 78 GLY A N 1
ATOM 566 C CA . GLY A 1 78 ? -9.422 4.574 5.957 1.00 97.56 78 GLY A CA 1
ATOM 567 C C . GLY A 1 78 ? -10.685 4.717 6.798 1.00 97.56 78 GLY A C 1
ATOM 568 O O . GLY A 1 78 ? -10.613 5.126 7.947 1.00 97.56 78 GLY A O 1
ATOM 569 N N . TRP A 1 79 ? -11.837 4.371 6.236 1.00 97.44 79 TRP A N 1
ATOM 570 C CA . TRP A 1 79 ? -13.066 4.148 6.997 1.00 97.44 79 TRP A CA 1
ATOM 571 C C . TRP A 1 79 ? -13.970 3.163 6.263 1.00 97.44 79 TRP A C 1
ATOM 573 O O . TRP A 1 79 ? -13.931 3.044 5.032 1.00 97.44 79 TRP A O 1
ATOM 583 N N . LEU A 1 80 ? -14.805 2.451 7.014 1.00 97.69 80 LEU A N 1
ATOM 584 C CA . LEU A 1 80 ? -15.779 1.516 6.459 1.00 97.69 80 LEU A CA 1
ATOM 585 C C . LEU A 1 80 ? -17.112 2.231 6.250 1.00 97.69 80 LEU A C 1
ATOM 587 O O . LEU A 1 80 ? -17.737 2.688 7.204 1.00 97.69 80 LEU A O 1
ATOM 591 N N . MET A 1 81 ? -17.534 2.356 4.992 1.00 95.62 81 MET A N 1
ATOM 592 C CA . MET A 1 81 ? -18.748 3.091 4.622 1.00 95.62 81 MET A CA 1
ATOM 593 C C . MET A 1 81 ? -20.021 2.285 4.880 1.00 95.62 81 MET A C 1
ATOM 595 O O . MET A 1 81 ? -21.045 2.854 5.245 1.00 95.62 81 MET A O 1
ATOM 599 N N . ALA A 1 82 ? -19.972 0.976 4.635 1.00 90.56 82 ALA A N 1
ATOM 600 C CA . ALA A 1 82 ? -21.117 0.088 4.767 1.00 90.56 82 ALA A CA 1
ATOM 601 C C . ALA A 1 82 ? -20.672 -1.369 4.899 1.00 90.56 82 ALA A C 1
ATOM 603 O O . ALA A 1 82 ? -19.635 -1.767 4.361 1.00 90.56 82 ALA A O 1
ATOM 604 N N . GLU A 1 83 ? -21.510 -2.171 5.542 1.00 94.81 83 GLU A N 1
ATOM 605 C CA . GLU A 1 83 ? -21.463 -3.627 5.457 1.00 94.81 83 GLU A CA 1
ATOM 606 C C . GLU A 1 83 ? -22.234 -4.099 4.219 1.00 94.81 83 GLU A C 1
ATOM 608 O O . GLU A 1 83 ? -23.220 -3.495 3.792 1.00 94.81 83 GLU A O 1
ATOM 613 N N . THR A 1 84 ? -21.774 -5.186 3.613 1.00 94.94 84 THR A N 1
ATOM 614 C CA . THR A 1 84 ? -22.388 -5.786 2.429 1.00 94.94 84 THR A CA 1
ATOM 615 C C . THR A 1 84 ? -22.154 -7.296 2.410 1.00 94.94 84 THR A C 1
ATOM 617 O O . THR A 1 84 ? -21.568 -7.867 3.332 1.00 94.94 84 THR A O 1
ATOM 620 N N . LYS A 1 85 ? -22.626 -7.971 1.359 1.00 96.50 85 LYS A N 1
ATOM 621 C CA . LYS A 1 85 ? -22.335 -9.382 1.105 1.00 96.50 85 LYS A CA 1
ATOM 622 C C . LYS A 1 85 ? -21.778 -9.585 -0.296 1.00 96.50 85 LYS A C 1
ATOM 624 O O . LYS A 1 85 ? -22.340 -9.088 -1.267 1.00 96.50 85 LYS A O 1
ATOM 629 N N . VAL A 1 86 ? -20.719 -10.382 -0.403 1.00 96.12 86 VAL A N 1
ATOM 630 C CA . VAL A 1 86 ? -20.136 -10.820 -1.678 1.00 96.12 86 VAL A CA 1
ATOM 631 C C . VAL A 1 86 ? -20.231 -12.338 -1.732 1.00 96.12 86 VAL A C 1
ATOM 633 O O . VAL A 1 86 ? -19.688 -13.024 -0.872 1.00 96.12 86 VAL A O 1
ATOM 636 N N . HIS A 1 87 ? -20.980 -12.868 -2.702 1.00 95.88 87 HIS A N 1
ATOM 637 C CA . HIS A 1 87 ? -21.265 -14.308 -2.818 1.00 95.88 87 HIS A CA 1
ATOM 638 C C . HIS A 1 87 ? -21.785 -14.951 -1.515 1.00 95.88 87 HIS A C 1
ATOM 640 O O . HIS A 1 87 ? -21.461 -16.089 -1.194 1.00 95.88 87 HIS A O 1
ATOM 646 N N . GLY A 1 88 ? -22.597 -14.212 -0.751 1.00 95.06 88 GLY A N 1
ATOM 647 C CA . GLY A 1 88 ? -23.175 -14.672 0.516 1.00 95.06 88 GLY A CA 1
ATOM 648 C C . GLY A 1 88 ? -22.284 -14.475 1.748 1.00 95.06 88 GLY A C 1
ATOM 649 O O . GLY A 1 88 ? -22.804 -14.514 2.862 1.00 95.06 88 GLY A O 1
ATOM 650 N N . SER A 1 89 ? -20.995 -14.185 1.565 1.00 95.12 89 SER A N 1
ATOM 651 C CA . SER A 1 89 ? -20.052 -13.882 2.646 1.00 95.12 89 SER A CA 1
ATOM 652 C C . SER A 1 89 ? -20.157 -12.425 3.080 1.00 95.12 89 SER A C 1
ATOM 654 O O . SER A 1 89 ? -20.277 -11.541 2.230 1.00 95.12 89 SER A O 1
ATOM 656 N N . SER A 1 90 ? -20.083 -12.166 4.389 1.00 95.50 90 SER A N 1
ATOM 657 C CA . SER A 1 90 ? -20.007 -10.804 4.927 1.00 95.50 90 SER A CA 1
ATOM 658 C C . SER A 1 90 ? -18.777 -10.079 4.388 1.00 95.50 90 SER A C 1
AT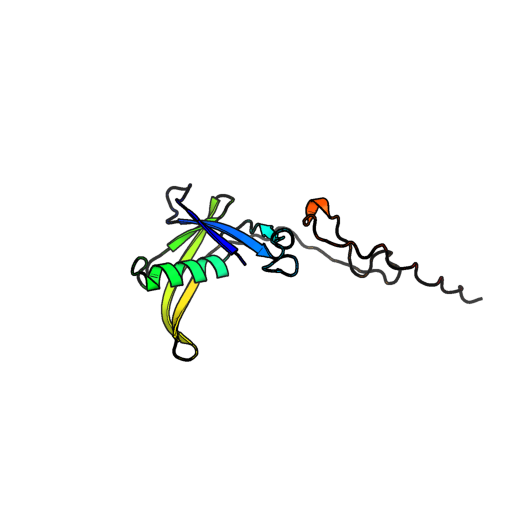OM 660 O O . SER A 1 90 ? -17.686 -10.643 4.320 1.00 95.50 90 SER A O 1
ATOM 662 N N . ALA A 1 91 ? -18.966 -8.826 4.003 1.00 96.62 91 ALA A N 1
ATOM 663 C CA . ALA A 1 91 ? -17.939 -7.962 3.453 1.00 96.62 91 ALA A CA 1
ATOM 664 C C . ALA A 1 91 ? -18.187 -6.519 3.900 1.00 96.62 91 ALA A C 1
ATOM 666 O O . ALA A 1 91 ? -19.266 -6.174 4.379 1.00 96.62 91 ALA A O 1
ATOM 667 N N . VAL A 1 92 ? -17.191 -5.662 3.711 1.00 96.75 92 VAL A N 1
ATOM 668 C CA . VAL A 1 92 ? -17.273 -4.234 4.027 1.00 96.75 92 VAL A CA 1
ATOM 669 C C . VAL A 1 92 ? -16.865 -3.411 2.812 1.00 96.75 92 VAL A C 1
ATOM 671 O O . VAL A 1 92 ? -16.076 -3.867 1.986 1.00 96.75 92 VAL A O 1
ATOM 674 N N . GLY A 1 93 ? -17.426 -2.210 2.687 1.00 96.88 93 GLY A N 1
ATOM 675 C CA . GLY A 1 93 ? -17.074 -1.221 1.673 1.00 96.88 93 GLY A CA 1
ATOM 676 C C . GLY A 1 93 ? -16.070 -0.209 2.228 1.00 96.88 93 GLY A C 1
ATOM 677 O O . GLY A 1 93 ? -16.496 0.748 2.880 1.00 96.88 93 GLY A O 1
ATOM 678 N N . PRO A 1 94 ? -14.758 -0.384 2.001 1.00 97.19 94 PRO A N 1
ATOM 679 C CA . PRO A 1 94 ? -13.746 0.533 2.498 1.00 97.19 94 PRO A CA 1
ATOM 680 C C . PRO A 1 94 ? -13.669 1.787 1.627 1.00 97.19 94 PRO A C 1
ATOM 682 O O . PRO A 1 94 ? -13.829 1.742 0.405 1.00 97.19 94 PRO A O 1
ATOM 685 N N . ARG A 1 95 ? -13.331 2.909 2.251 1.00 97.62 95 ARG A N 1
ATOM 686 C CA . ARG A 1 95 ? -12.807 4.088 1.572 1.00 97.62 95 ARG A CA 1
ATOM 687 C C . ARG A 1 95 ? -11.443 4.416 2.147 1.00 97.62 95 ARG A C 1
ATOM 689 O O . ARG A 1 95 ? -11.268 4.382 3.356 1.00 97.62 95 ARG A O 1
ATOM 696 N N . ILE A 1 96 ? -10.497 4.732 1.269 1.00 97.69 96 ILE A N 1
ATOM 697 C CA . ILE A 1 96 ? -9.127 5.096 1.626 1.00 97.69 96 ILE A CA 1
ATOM 698 C C . ILE A 1 96 ? -8.852 6.506 1.116 1.00 97.69 96 ILE A C 1
ATOM 700 O O . ILE A 1 96 ? -9.159 6.834 -0.031 1.00 97.69 96 ILE A O 1
ATOM 704 N N . SER A 1 97 ? -8.261 7.329 1.969 1.00 97.44 97 SER A N 1
ATOM 705 C CA . SER A 1 97 ? -7.778 8.665 1.660 1.00 97.44 97 SER A CA 1
ATOM 706 C C . SER A 1 97 ? -6.263 8.714 1.816 1.00 97.44 97 SER A C 1
ATOM 708 O O . SER A 1 97 ? -5.694 8.203 2.782 1.00 97.44 97 SER A O 1
ATOM 710 N N . GLY A 1 98 ? -5.614 9.352 0.852 1.00 95.38 98 GLY A N 1
ATOM 711 C CA . GLY A 1 98 ? -4.177 9.556 0.809 1.00 95.38 98 GLY A CA 1
ATOM 712 C C . GLY A 1 98 ? -3.851 10.772 -0.047 1.00 95.38 98 GLY A C 1
ATOM 713 O O . GLY A 1 98 ? -4.740 11.478 -0.525 1.00 95.38 98 GLY A O 1
ATOM 714 N N . ARG A 1 99 ? -2.561 11.027 -0.245 1.00 95.38 99 ARG A N 1
ATOM 715 C CA . ARG A 1 99 ? -2.078 12.126 -1.085 1.00 95.38 99 ARG A CA 1
ATOM 716 C C . ARG A 1 99 ? -1.074 11.599 -2.095 1.00 95.38 99 ARG A C 1
ATOM 718 O O . ARG A 1 99 ? -0.291 10.704 -1.788 1.00 95.38 99 ARG A O 1
ATOM 725 N N . ALA A 1 100 ? -1.104 12.188 -3.280 1.00 95.88 100 ALA A N 1
ATOM 726 C CA . ALA A 1 100 ? -0.138 11.961 -4.338 1.00 95.88 100 ALA A CA 1
ATOM 727 C C . ALA A 1 100 ? 0.361 13.313 -4.847 1.00 95.88 100 ALA A C 1
ATOM 729 O O . ALA A 1 100 ? -0.340 14.322 -4.755 1.00 95.88 100 ALA A O 1
ATOM 730 N N . TRP A 1 101 ? 1.572 13.320 -5.391 1.00 96.56 101 TRP A N 1
ATOM 731 C CA . TRP A 1 101 ? 2.219 14.511 -5.925 1.00 96.56 101 TRP A CA 1
ATOM 732 C C . TRP A 1 101 ? 2.726 14.212 -7.330 1.00 96.56 101 TRP A C 1
ATOM 734 O O . TRP A 1 101 ? 3.253 13.127 -7.579 1.00 96.56 101 TRP A O 1
ATOM 744 N N . VAL A 1 102 ? 2.581 15.174 -8.242 1.00 97.69 102 VAL A N 1
ATOM 745 C CA . VAL A 1 102 ? 3.211 15.093 -9.563 1.00 97.69 102 VAL A CA 1
ATOM 746 C C . VAL A 1 102 ? 4.718 15.220 -9.365 1.00 97.69 102 VAL A C 1
ATOM 748 O O . VAL A 1 102 ? 5.198 16.257 -8.915 1.00 97.69 102 VAL A O 1
ATOM 751 N N . THR A 1 103 ? 5.462 14.159 -9.671 1.00 97.38 103 THR A N 1
ATOM 752 C CA . THR A 1 103 ? 6.927 14.122 -9.519 1.00 97.38 103 THR A CA 1
ATOM 753 C C . THR A 1 103 ? 7.669 14.467 -10.806 1.00 97.38 103 THR A C 1
ATOM 755 O O . THR A 1 103 ? 8.846 14.811 -10.761 1.00 97.38 103 THR A O 1
ATOM 758 N N . GLY A 1 104 ? 6.997 14.394 -11.954 1.00 97.75 104 GLY A N 1
ATOM 759 C CA . GLY A 1 104 ? 7.568 14.722 -13.251 1.00 97.75 104 GLY A CA 1
ATOM 760 C C . GLY A 1 104 ? 6.706 14.222 -14.406 1.00 97.75 104 GLY A C 1
ATOM 761 O O . GLY A 1 104 ? 5.696 13.548 -14.208 1.00 97.75 104 GLY A O 1
ATOM 762 N N . HIS A 1 105 ? 7.140 14.548 -15.620 1.00 97.94 105 HIS A N 1
ATOM 763 C CA . HIS A 1 105 ? 6.572 14.045 -16.867 1.00 97.94 105 HIS A CA 1
ATOM 764 C C . HIS A 1 105 ? 7.661 13.283 -17.623 1.00 97.94 105 HIS A C 1
ATOM 766 O O . HIS A 1 105 ? 8.796 13.749 -17.698 1.00 97.94 105 HIS A O 1
ATOM 772 N N . ALA A 1 106 ? 7.322 12.124 -18.186 1.00 97.12 106 ALA A N 1
ATOM 773 C CA . ALA A 1 106 ? 8.259 11.284 -18.925 1.00 97.12 106 ALA A CA 1
ATOM 774 C C . ALA A 1 106 ? 7.675 10.877 -20.282 1.00 97.12 106 ALA A C 1
ATOM 776 O O . ALA A 1 106 ? 6.470 10.654 -20.405 1.00 97.12 106 ALA A O 1
ATOM 777 N N . ARG A 1 107 ? 8.545 10.753 -21.292 1.00 97.38 107 ARG A N 1
ATOM 778 C CA . ARG A 1 107 ? 8.233 10.155 -22.595 1.00 97.38 107 ARG A CA 1
ATOM 779 C C . ARG A 1 107 ? 9.161 8.968 -22.810 1.00 97.38 107 ARG A C 1
ATOM 781 O O . ARG A 1 107 ? 10.363 9.153 -22.965 1.00 97.38 107 ARG A O 1
ATOM 788 N N . TRP A 1 108 ? 8.587 7.774 -22.834 1.00 93.94 108 TRP A N 1
ATOM 789 C CA . TRP A 1 108 ? 9.303 6.536 -23.127 1.00 93.94 108 TRP A CA 1
ATOM 790 C C . TRP A 1 108 ? 9.211 6.243 -24.626 1.00 93.94 108 TRP A C 1
ATOM 792 O O . TRP A 1 108 ? 8.146 6.406 -25.222 1.00 93.94 108 TRP A O 1
ATOM 802 N N . VAL A 1 109 ? 10.326 5.850 -25.240 1.00 94.50 109 VAL A N 1
ATOM 803 C CA . VAL A 1 109 ? 10.411 5.470 -26.657 1.00 94.50 109 VAL A CA 1
ATOM 804 C C . VAL A 1 109 ? 11.181 4.159 -26.731 1.00 94.50 109 VAL A C 1
ATOM 806 O O . VAL A 1 109 ? 12.258 4.061 -26.149 1.00 94.50 109 VAL A O 1
ATOM 809 N N . LEU A 1 110 ? 10.619 3.168 -27.420 1.00 95.12 110 LEU A N 1
ATOM 810 C CA . LEU A 1 110 ? 11.269 1.889 -27.680 1.00 95.12 110 LEU A CA 1
ATOM 811 C C . LEU A 1 110 ? 11.714 1.852 -29.144 1.00 95.12 110 LEU A C 1
ATOM 813 O O . LEU A 1 110 ? 10.881 1.971 -30.042 1.00 95.12 110 LEU A O 1
ATOM 817 N N . ASP A 1 111 ? 13.019 1.714 -29.360 1.00 93.81 111 ASP A N 1
ATOM 818 C CA . ASP A 1 111 ? 13.599 1.523 -30.688 1.00 93.81 111 ASP A CA 1
ATOM 819 C C . ASP A 1 111 ? 13.455 0.046 -31.112 1.00 93.81 111 ASP A C 1
ATOM 821 O O . ASP A 1 111 ? 13.741 -0.832 -30.290 1.00 93.81 111 ASP A O 1
ATOM 825 N N . PRO A 1 112 ? 13.020 -0.260 -32.350 1.00 92.69 112 PRO A N 1
ATOM 826 C CA . PRO A 1 112 ? 12.938 -1.636 -32.844 1.00 92.69 112 PRO A CA 1
ATOM 827 C C . PRO A 1 112 ? 14.262 -2.411 -32.786 1.00 92.69 112 PRO A C 1
ATOM 829 O O . PRO A 1 112 ? 14.238 -3.628 -32.614 1.00 92.69 112 PRO A O 1
ATOM 832 N N . ASP A 1 113 ? 15.397 -1.718 -32.892 1.00 94.06 113 ASP A N 1
ATOM 833 C CA . ASP A 1 113 ? 16.739 -2.306 -32.862 1.00 94.06 113 ASP A CA 1
ATOM 834 C C . ASP A 1 113 ? 17.346 -2.320 -31.445 1.00 94.06 113 ASP A C 1
ATOM 836 O O . ASP A 1 113 ? 18.533 -2.616 -31.264 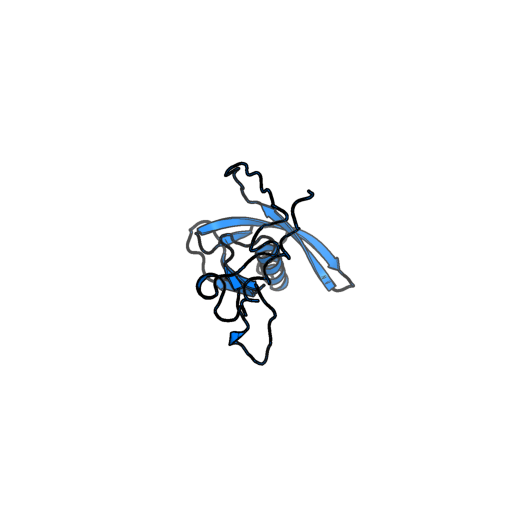1.00 94.06 113 ASP A O 1
ATOM 840 N N . ALA A 1 114 ? 16.557 -1.999 -30.410 1.00 90.44 114 ALA A N 1
ATOM 841 C CA . ALA A 1 114 ? 17.020 -2.014 -29.029 1.00 90.44 114 ALA A CA 1
ATOM 842 C C . ALA A 1 114 ? 17.551 -3.400 -28.632 1.00 90.44 114 ALA A C 1
ATOM 844 O O . ALA A 1 114 ? 16.903 -4.423 -28.834 1.00 90.44 114 ALA A O 1
ATOM 845 N N . HIS A 1 115 ? 18.715 -3.430 -27.977 1.00 90.94 115 HIS A N 1
ATOM 846 C CA . HIS A 1 115 ? 19.328 -4.676 -27.501 1.00 90.94 115 HIS A CA 1
ATOM 847 C C . HIS A 1 115 ? 18.498 -5.414 -26.439 1.00 90.94 115 HIS A C 1
ATOM 849 O O . HIS A 1 115 ? 18.687 -6.610 -26.248 1.00 90.94 115 HIS A O 1
ATOM 855 N N . PHE A 1 116 ? 17.598 -4.710 -25.746 1.00 89.94 116 PHE A N 1
ATOM 856 C CA . PHE A 1 116 ? 16.737 -5.257 -24.696 1.00 89.94 116 PHE A CA 1
ATOM 857 C C . PHE A 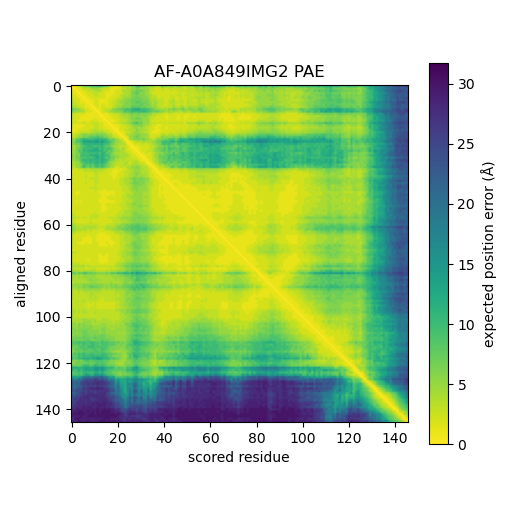1 116 ? 15.301 -4.739 -24.869 1.00 89.94 116 PHE A C 1
ATOM 859 O O . PHE A 1 116 ? 14.864 -3.878 -24.102 1.00 89.94 116 PHE A O 1
ATOM 866 N N . PRO A 1 117 ? 14.567 -5.206 -25.894 1.00 89.62 117 PRO A N 1
ATOM 867 C CA . PRO A 1 117 ? 13.231 -4.705 -26.188 1.00 89.62 117 PRO A CA 1
ATOM 868 C C . PRO A 1 117 ? 12.172 -5.209 -25.197 1.00 89.62 117 PRO A C 1
ATOM 870 O O . PRO A 1 117 ? 11.155 -4.548 -25.012 1.00 89.62 117 PRO A O 1
ATOM 873 N N . GLU A 1 118 ? 12.431 -6.338 -24.528 1.00 87.69 118 GLU A N 1
ATOM 874 C CA . GLU A 1 118 ? 11.527 -6.974 -23.559 1.00 87.69 118 GLU A CA 1
ATOM 875 C C . GLU A 1 118 ? 12.008 -6.858 -22.106 1.00 87.69 118 GLU A C 1
ATOM 877 O O . GLU A 1 118 ? 11.645 -7.687 -21.287 1.00 87.69 118 GLU A O 1
ATOM 882 N N . GLU A 1 119 ? 12.794 -5.827 -21.775 1.00 82.31 119 GLU A N 1
ATOM 883 C CA . GLU A 1 119 ? 13.349 -5.589 -20.430 1.00 82.31 119 GLU A CA 1
ATOM 884 C C . GLU A 1 119 ? 14.519 -6.511 -20.021 1.00 82.31 119 GLU A C 1
ATOM 886 O O . GLU A 1 119 ? 14.874 -7.478 -20.693 1.00 82.31 119 GLU A O 1
ATOM 891 N N . TYR A 1 120 ? 15.184 -6.159 -18.918 1.00 84.19 120 TYR A N 1
ATOM 892 C CA . TYR A 1 120 ? 16.138 -7.022 -18.220 1.00 84.19 120 TYR A CA 1
ATOM 893 C C . TYR A 1 120 ? 16.100 -6.706 -16.720 1.00 84.19 120 TYR A C 1
ATOM 895 O O . TYR A 1 120 ? 15.812 -5.576 -16.319 1.00 84.19 120 TYR A O 1
ATOM 903 N N . LYS A 1 121 ? 16.422 -7.690 -15.874 1.00 77.50 121 LYS A N 1
ATOM 904 C CA . LYS A 1 121 ? 16.495 -7.524 -14.413 1.00 77.50 121 LYS A CA 1
ATOM 905 C C . LYS A 1 121 ? 17.913 -7.816 -13.926 1.00 77.50 121 LYS A C 1
ATOM 907 O O . LYS A 1 121 ? 18.554 -8.759 -14.386 1.00 77.50 121 LYS A O 1
ATOM 912 N N . VAL A 1 122 ? 18.398 -7.028 -12.967 1.00 80.75 122 VAL A N 1
ATOM 913 C CA . VAL A 1 122 ? 19.642 -7.323 -12.235 1.00 80.75 122 VAL A CA 1
ATOM 914 C C . VAL A 1 122 ? 19.266 -8.007 -10.921 1.00 80.75 122 VAL A C 1
ATOM 916 O O . VAL A 1 122 ? 18.547 -7.432 -10.106 1.00 80.75 122 VAL A O 1
ATOM 919 N N . GLY A 1 123 ? 19.673 -9.266 -10.755 1.00 70.44 123 GLY A N 1
ATOM 920 C CA . GLY A 1 123 ? 19.097 -10.159 -9.742 1.00 70.44 123 GLY A CA 1
ATOM 921 C C . GLY A 1 123 ? 19.291 -9.724 -8.283 1.00 70.44 123 GLY A C 1
ATOM 922 O O . GLY A 1 123 ? 18.434 -9.994 -7.451 1.00 70.44 123 GLY A O 1
ATOM 923 N N . ASP A 1 124 ? 20.366 -9.015 -7.948 1.00 68.81 124 ASP A N 1
ATOM 924 C CA . ASP A 1 124 ? 20.620 -8.540 -6.580 1.00 68.81 124 ASP A CA 1
ATOM 925 C C . ASP A 1 124 ? 19.643 -7.437 -6.129 1.00 68.81 124 ASP A C 1
ATOM 927 O O . ASP A 1 124 ? 19.282 -7.380 -4.956 1.00 68.81 124 ASP A O 1
ATOM 931 N N . ILE A 1 125 ? 19.159 -6.606 -7.057 1.00 74.56 125 ILE A N 1
ATOM 932 C CA . ILE A 1 125 ? 18.206 -5.517 -6.782 1.00 74.56 125 ILE A CA 1
ATOM 933 C C . ILE A 1 125 ? 16.758 -6.030 -6.700 1.00 74.56 125 ILE A C 1
ATOM 935 O O . ILE A 1 125 ? 15.958 -5.503 -5.928 1.00 74.56 125 ILE A O 1
ATOM 939 N N . TRP A 1 126 ? 16.409 -7.044 -7.498 1.00 70.00 126 TRP A N 1
ATOM 940 C CA . TRP A 1 126 ? 15.020 -7.493 -7.696 1.00 70.00 126 TRP A CA 1
ATOM 941 C C . TRP A 1 126 ? 14.675 -8.829 -7.018 1.00 70.00 126 TRP A C 1
ATOM 943 O O . TRP A 1 126 ? 13.548 -9.310 -7.143 1.00 70.00 126 TRP A O 1
ATOM 953 N N . GLY A 1 127 ? 15.619 -9.402 -6.268 1.00 62.06 127 GLY A N 1
ATOM 954 C CA . GLY A 1 127 ? 15.472 -10.670 -5.556 1.00 62.06 127 GLY A CA 1
ATOM 955 C C . GLY A 1 127 ? 16.281 -11.791 -6.209 1.00 62.06 127 GLY A C 1
ATOM 956 O O . GLY A 1 127 ? 16.271 -11.973 -7.425 1.00 62.06 127 GLY A O 1
ATOM 957 N N . SER A 1 128 ? 16.951 -12.593 -5.380 1.00 57.88 128 SER A N 1
ATOM 958 C CA . SER A 1 128 ? 17.920 -13.624 -5.784 1.00 57.88 128 SER A CA 1
ATOM 959 C C . SER A 1 128 ? 17.351 -14.801 -6.596 1.00 57.88 128 SER A C 1
ATOM 961 O O . SER A 1 128 ? 18.100 -15.715 -6.927 1.00 57.88 128 SER A O 1
ATOM 963 N N . GLY A 1 129 ? 16.051 -14.800 -6.912 1.00 54.06 129 GLY A N 1
ATOM 964 C CA . GLY A 1 129 ? 15.363 -15.840 -7.686 1.00 54.06 129 GLY A CA 1
ATOM 965 C C . GLY A 1 129 ? 15.089 -15.495 -9.156 1.00 54.06 129 GLY A C 1
ATOM 966 O O . GLY A 1 129 ? 14.615 -16.358 -9.891 1.00 54.06 129 GLY A O 1
ATOM 967 N N . ALA A 1 130 ? 15.374 -14.268 -9.609 1.00 53.91 130 ALA A N 1
ATOM 968 C CA . ALA A 1 130 ? 15.131 -13.881 -10.997 1.00 53.91 130 ALA A CA 1
ATOM 969 C C . ALA A 1 130 ? 16.136 -14.576 -11.934 1.00 53.91 130 ALA A C 1
ATOM 971 O O . ALA A 1 130 ? 17.287 -14.154 -12.062 1.00 53.91 130 ALA A O 1
ATOM 972 N N . SER A 1 131 ? 15.711 -15.645 -12.614 1.00 53.22 131 SER A N 1
ATOM 973 C CA . SER A 1 131 ? 16.455 -16.176 -13.755 1.00 53.22 131 SER A CA 1
ATOM 974 C C . SER A 1 131 ? 16.487 -15.103 -14.840 1.00 53.22 131 SER A C 1
ATOM 976 O O . SER A 1 131 ? 15.465 -14.808 -15.457 1.00 53.22 131 SER A O 1
ATOM 978 N N . ASN A 1 132 ? 17.649 -14.490 -15.049 1.00 54.75 132 ASN A N 1
ATOM 979 C CA . ASN A 1 132 ? 17.841 -13.525 -16.120 1.00 54.75 132 ASN A CA 1
ATOM 980 C C . ASN A 1 132 ? 17.737 -14.288 -17.457 1.00 54.75 132 ASN A C 1
ATOM 982 O O . ASN A 1 132 ? 18.527 -15.217 -17.648 1.00 54.75 132 ASN A O 1
ATOM 986 N N . PRO A 1 133 ? 16.819 -13.952 -18.382 1.00 54.62 133 PRO A N 1
ATOM 987 C CA . PRO A 1 133 ? 16.675 -14.679 -19.650 1.00 54.62 133 PRO A CA 1
ATOM 988 C C . PRO A 1 133 ? 17.901 -14.572 -20.580 1.00 54.62 133 PRO A C 1
ATOM 990 O O . PRO A 1 133 ? 17.916 -15.158 -21.658 1.00 54.62 133 PRO A O 1
ATOM 993 N N . GLY A 1 134 ? 18.960 -13.877 -20.153 1.00 54.34 134 GLY A N 1
ATOM 994 C CA . GLY A 1 134 ? 20.090 -13.526 -20.998 1.00 54.34 134 GLY A CA 1
ATOM 995 C C . GLY A 1 134 ? 19.690 -12.438 -21.997 1.00 54.34 134 GLY A C 1
ATOM 996 O O . GLY A 1 134 ? 18.505 -12.169 -22.193 1.00 54.34 134 GLY A O 1
ATOM 997 N N . PRO A 1 135 ? 20.662 -11.751 -22.612 1.00 56.28 135 PRO A N 1
ATOM 998 C CA . PRO A 1 135 ? 20.352 -10.845 -23.707 1.00 56.28 135 PRO A CA 1
ATOM 999 C C . PRO A 1 135 ? 19.648 -11.624 -24.831 1.00 56.28 135 PRO A C 1
ATOM 1001 O O . PRO A 1 135 ? 20.091 -12.733 -25.157 1.00 56.28 135 PRO A O 1
ATOM 1004 N N . PRO A 1 136 ? 18.588 -11.073 -25.448 1.00 58.19 136 PRO A N 1
ATOM 1005 C CA . PRO A 1 136 ? 18.025 -11.667 -26.649 1.00 58.19 136 PRO A CA 1
ATOM 1006 C C . PRO A 1 136 ? 19.107 -11.755 -27.732 1.00 58.19 136 PRO A C 1
ATOM 1008 O O . PRO A 1 136 ? 20.030 -10.934 -27.791 1.00 58.19 136 PRO A O 1
ATOM 1011 N N . ALA A 1 137 ? 19.019 -12.781 -28.583 1.00 56.03 137 ALA A N 1
ATOM 1012 C CA . ALA A 1 137 ? 19.936 -12.928 -29.707 1.00 56.03 137 ALA A CA 1
ATOM 1013 C C . ALA A 1 137 ? 19.917 -11.643 -30.559 1.00 56.03 137 ALA A C 1
ATOM 1015 O O . ALA A 1 137 ? 18.840 -11.078 -30.769 1.00 56.03 137 ALA A O 1
ATOM 1016 N N . PRO A 1 138 ? 21.076 -11.159 -31.044 1.00 53.88 138 PRO A N 1
ATOM 1017 C CA . PRO A 1 138 ? 21.125 -9.935 -31.830 1.00 53.88 138 PRO A CA 1
ATOM 1018 C C . PRO A 1 138 ? 20.195 -10.052 -33.038 1.00 53.88 138 PRO A C 1
ATOM 1020 O O . PRO A 1 138 ? 20.208 -11.073 -33.734 1.00 53.88 138 PRO A O 1
ATOM 1023 N N . ALA A 1 139 ? 19.408 -9.001 -33.287 1.00 56.53 139 ALA A N 1
ATOM 1024 C CA . ALA A 1 139 ? 18.549 -8.925 -34.459 1.00 56.53 139 ALA A CA 1
ATOM 1025 C C . ALA A 1 139 ? 19.381 -9.208 -35.727 1.00 56.53 139 ALA A C 1
ATOM 1027 O O . ALA A 1 139 ? 20.518 -8.724 -35.837 1.00 56.53 139 ALA A O 1
ATOM 1028 N N . PRO A 1 140 ? 18.872 -10.013 -36.681 1.00 58.69 140 PRO A N 1
ATOM 1029 C CA . PRO A 1 140 ? 19.583 -10.258 -37.925 1.00 58.69 140 PRO A CA 1
ATOM 1030 C C . PRO A 1 140 ? 19.821 -8.912 -38.607 1.00 58.69 140 PRO A C 1
ATOM 1032 O O . PRO A 1 140 ? 18.873 -8.178 -38.877 1.00 58.69 140 PRO A O 1
ATOM 1035 N N . ARG A 1 141 ? 21.091 -8.570 -38.865 1.00 59.25 141 ARG A N 1
ATOM 1036 C CA . ARG A 1 141 ? 21.439 -7.322 -39.552 1.00 59.25 141 ARG A CA 1
ATOM 1037 C C . ARG A 1 141 ? 20.747 -7.315 -40.911 1.00 59.25 141 ARG A C 1
ATOM 1039 O O . ARG A 1 141 ? 21.147 -8.056 -41.809 1.00 59.25 141 ARG A O 1
ATOM 1046 N N . GLY A 1 142 ? 19.715 -6.486 -41.048 1.00 54.06 142 GLY A N 1
ATOM 1047 C CA . GLY A 1 142 ? 19.102 -6.194 -42.333 1.00 54.06 142 GLY A CA 1
ATOM 1048 C C . GLY A 1 142 ? 20.184 -5.680 -43.274 1.00 54.06 142 GLY A C 1
ATOM 1049 O O . GLY A 1 142 ? 20.870 -4.702 -42.975 1.00 54.06 142 GLY A O 1
ATOM 1050 N N . ARG A 1 143 ? 20.394 -6.387 -44.385 1.00 49.44 143 ARG A N 1
ATOM 1051 C CA . ARG A 1 143 ? 21.284 -5.941 -45.456 1.00 49.44 143 ARG A CA 1
ATOM 1052 C C . ARG A 1 143 ? 20.728 -4.610 -45.967 1.00 49.44 143 ARG A C 1
ATOM 1054 O O . ARG A 1 143 ? 19.564 -4.564 -46.358 1.00 49.44 143 ARG A O 1
ATOM 1061 N N . ALA A 1 144 ? 21.530 -3.547 -45.918 1.00 43.66 144 ALA A N 1
ATOM 1062 C CA . ALA A 1 144 ? 21.153 -2.268 -46.511 1.00 43.66 144 ALA A CA 1
ATOM 1063 C C . ALA A 1 144 ? 20.742 -2.495 -47.981 1.00 43.66 144 ALA A C 1
ATOM 1065 O O . ALA A 1 144 ? 21.422 -3.274 -48.661 1.00 43.66 144 ALA A O 1
ATOM 1066 N N . PRO A 1 145 ? 19.635 -1.896 -48.458 1.00 54.16 145 PRO A N 1
ATOM 1067 C CA . PRO A 1 145 ? 19.283 -1.960 -49.870 1.00 54.16 145 PRO A CA 1
ATOM 1068 C C . PRO A 1 145 ? 20.375 -1.269 -50.702 1.00 54.16 145 PRO A C 1
ATOM 1070 O O . PRO A 1 145 ? 20.887 -0.226 -50.290 1.00 54.16 145 PRO A O 1
ATOM 1073 N N . GLU A 1 146 ? 20.753 -1.911 -51.813 1.00 51.16 146 GLU A N 1
ATOM 1074 C CA . GLU A 1 146 ? 21.722 -1.419 -52.810 1.00 51.16 146 GLU A CA 1
ATOM 1075 C C . GLU A 1 146 ? 21.264 -0.128 -53.500 1.00 51.16 146 GLU A C 1
ATOM 1077 O O . GLU A 1 146 ? 20.038 0.034 -53.715 1.00 51.16 146 GLU A O 1
#

Solvent-accessible surface area (backbone atoms only — not comparable to full-atom values): 9255 Å² total; per-residue (Å²): 114,50,78,49,75,47,81,44,91,52,98,81,35,76,32,20,34,46,37,37,40,62,74,58,74,75,42,94,90,41,71,82,38,67,33,54,49,71,47,68,45,46,43,72,69,54,48,43,51,50,51,48,54,33,34,76,71,70,76,41,61,78,71,40,81,42,29,34,20,11,69,71,74,38,66,31,44,30,33,31,78,44,79,49,68,57,97,83,40,83,42,65,43,65,46,77,44,76,87,86,76,92,86,79,86,86,85,88,81,85,58,94,83,46,74,60,77,84,64,88,73,61,36,88,84,72,30,90,70,60,79,63,87,62,77,63,79,79,76,79,80,76,74,78,84,132

pLDDT: mean 87.0, std 14.62, range [43.66, 98.12]